Protein AF-A0A6B3GE50-F1 (afdb_monomer_lite)

Radius of gyration: 21.1 Å; chains: 1; bounding box: 46×21×57 Å

Structure (mmCIF, N/CA/C/O backbone):
data_AF-A0A6B3GE50-F1
#
_entry.id   AF-A0A6B3GE50-F1
#
loop_
_atom_site.group_PDB
_atom_site.id
_atom_site.type_symbol
_atom_site.label_atom_id
_atom_site.label_alt_id
_atom_site.label_comp_id
_atom_site.label_asym_id
_atom_site.label_entity_id
_atom_site.label_seq_id
_atom_site.pdbx_PDB_ins_code
_atom_site.Cartn_x
_atom_site.Cartn_y
_atom_site.Cartn_z
_atom_site.occupancy
_atom_site.B_iso_or_equiv
_atom_site.auth_seq_id
_atom_site.auth_comp_id
_atom_site.auth_asym_id
_atom_site.auth_atom_id
_atom_site.pdbx_PDB_model_num
ATOM 1 N N . PRO A 1 1 ? -18.787 10.008 -10.718 1.00 93.38 1 PRO A N 1
ATOM 2 C CA . PRO A 1 1 ? -17.952 10.161 -9.496 1.00 93.38 1 PRO A CA 1
ATOM 3 C C . PRO A 1 1 ? -17.898 8.824 -8.746 1.00 93.38 1 PRO A C 1
ATOM 5 O O . PRO A 1 1 ? -18.813 8.022 -8.922 1.00 93.38 1 PRO A O 1
ATOM 8 N N . ILE A 1 2 ? -16.860 8.593 -7.937 1.00 97.94 2 ILE A N 1
ATOM 9 C CA . ILE A 1 2 ? -16.760 7.420 -7.055 1.00 97.94 2 ILE A CA 1
ATOM 10 C C . ILE A 1 2 ? -17.103 7.863 -5.628 1.00 97.94 2 ILE A C 1
ATOM 12 O O . ILE A 1 2 ? -16.562 8.859 -5.150 1.00 97.94 2 ILE A O 1
ATOM 16 N N . VAL A 1 3 ? -18.001 7.139 -4.959 1.00 98.12 3 VAL A N 1
ATOM 17 C CA . VAL A 1 3 ? -18.375 7.354 -3.554 1.00 98.12 3 VAL A CA 1
ATOM 18 C C . VAL A 1 3 ? -17.695 6.293 -2.699 1.00 98.12 3 VAL A C 1
ATOM 20 O O . VAL A 1 3 ? -17.919 5.104 -2.904 1.00 98.12 3 VAL A O 1
ATOM 23 N N . TYR A 1 4 ? -16.894 6.713 -1.724 1.00 98.31 4 TYR A N 1
ATOM 24 C CA . TYR A 1 4 ? -16.245 5.808 -0.777 1.00 98.31 4 TYR A CA 1
ATOM 25 C C . TYR A 1 4 ? -17.035 5.771 0.528 1.00 98.31 4 TYR A C 1
ATOM 27 O O . TYR A 1 4 ? -17.087 6.752 1.268 1.00 98.31 4 TYR A O 1
ATOM 35 N N . GLN A 1 5 ? -17.659 4.633 0.809 1.00 98.25 5 GLN A N 1
ATOM 36 C CA . GLN A 1 5 ? -18.388 4.391 2.049 1.00 98.25 5 GLN A CA 1
ATOM 37 C C . GLN A 1 5 ? -17.453 3.719 3.048 1.00 98.25 5 GLN A C 1
ATOM 39 O O . GLN A 1 5 ? -16.946 2.632 2.778 1.00 98.25 5 GLN A O 1
ATOM 44 N N . VAL A 1 6 ? -17.208 4.373 4.185 1.00 98.38 6 VAL A N 1
ATOM 45 C CA . VAL A 1 6 ? -16.272 3.891 5.207 1.00 98.38 6 VAL A CA 1
ATOM 46 C C . VAL A 1 6 ? -17.039 3.405 6.432 1.00 98.38 6 VAL A C 1
ATOM 48 O O . VAL A 1 6 ? -17.701 4.183 7.114 1.00 98.38 6 VAL A O 1
ATOM 51 N N . GLU A 1 7 ? -16.902 2.120 6.737 1.00 98.44 7 GLU A N 1
ATOM 52 C CA . GLU A 1 7 ? -17.471 1.468 7.913 1.00 98.44 7 GLU A CA 1
ATOM 53 C C . GLU A 1 7 ? -16.405 1.308 9.011 1.00 98.44 7 GLU A C 1
ATOM 55 O O . GLU A 1 7 ? -15.266 0.893 8.754 1.00 98.44 7 GLU A O 1
ATOM 60 N N . ARG A 1 8 ? -16.778 1.608 10.263 1.00 98.00 8 ARG A N 1
ATOM 61 C CA . ARG A 1 8 ? -15.953 1.330 11.447 1.00 98.00 8 ARG A CA 1
ATOM 62 C C . ARG A 1 8 ? -16.171 -0.112 11.899 1.00 98.00 8 ARG A C 1
ATOM 64 O O . ARG A 1 8 ? -17.104 -0.391 12.639 1.00 98.00 8 ARG A O 1
ATOM 71 N N . VAL A 1 9 ? -15.288 -1.012 11.474 1.00 98.06 9 VAL A N 1
ATOM 72 C CA . VAL A 1 9 ? -15.368 -2.437 11.839 1.00 98.06 9 VAL A CA 1
ATOM 73 C C . VAL A 1 9 ? -14.922 -2.664 13.284 1.00 98.06 9 VAL A C 1
ATOM 75 O O . VAL A 1 9 ? -15.550 -3.416 14.023 1.00 98.06 9 VAL A O 1
ATOM 78 N N . ARG A 1 10 ? -13.81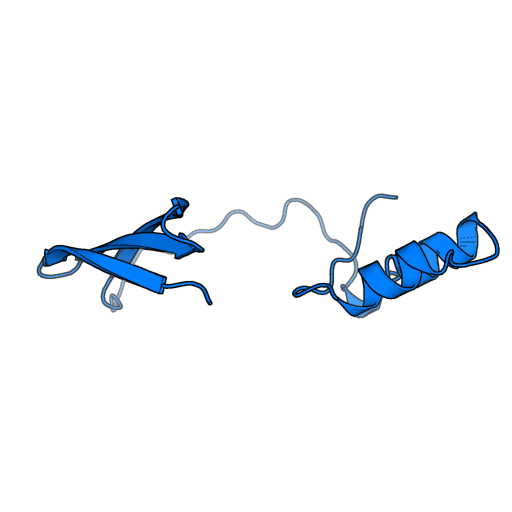8 -2.028 13.694 1.00 97.75 10 ARG A N 1
ATOM 79 C CA . ARG A 1 10 ? -13.265 -2.149 15.048 1.00 97.75 10 ARG A CA 1
ATOM 80 C C . ARG A 1 10 ? -12.469 -0.907 15.422 1.00 97.75 10 ARG A C 1
ATOM 82 O O . ARG A 1 10 ? -11.617 -0.484 14.644 1.00 97.75 10 ARG A O 1
ATOM 89 N N . ASP A 1 11 ? -12.681 -0.419 16.640 1.00 97.19 11 ASP A N 1
ATOM 90 C CA . ASP A 1 11 ? -11.854 0.598 17.294 1.00 97.19 11 ASP A CA 1
ATOM 91 C C . ASP A 1 11 ? -11.238 -0.011 18.560 1.00 97.19 11 ASP A C 1
ATOM 93 O O . ASP A 1 11 ? -11.879 -0.123 19.603 1.00 97.19 11 ASP A O 1
ATOM 97 N N . GLY A 1 12 ? -10.006 -0.503 18.440 1.00 95.69 12 GLY A N 1
ATOM 98 C CA . GLY A 1 12 ? -9.227 -1.030 19.556 1.00 95.69 12 GLY A CA 1
ATOM 99 C C . GLY A 1 12 ? -8.274 0.013 20.139 1.00 95.69 12 GL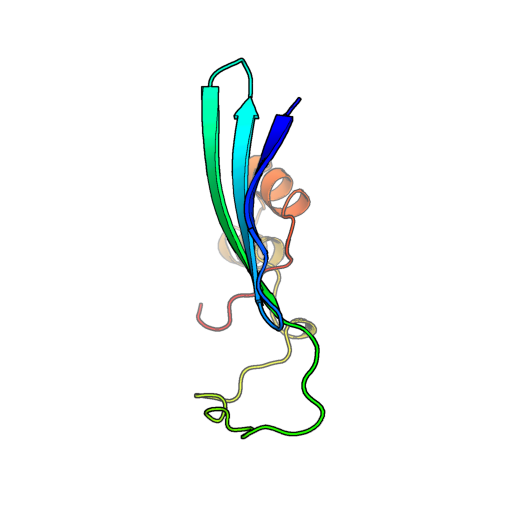Y A C 1
ATOM 100 O O . GLY A 1 12 ? -8.116 1.112 19.614 1.00 95.69 12 GLY A O 1
ATOM 101 N N . ARG A 1 13 ? -7.582 -0.359 21.222 1.00 94.00 13 ARG A N 1
ATOM 102 C CA . ARG A 1 13 ? -6.580 0.506 21.868 1.00 94.00 13 ARG A CA 1
ATOM 103 C C . ARG A 1 13 ? -5.407 0.850 20.938 1.00 94.00 13 ARG A C 1
ATOM 105 O O . ARG A 1 13 ? -5.011 2.011 20.880 1.00 94.00 13 ARG A O 1
ATOM 112 N N . SER A 1 14 ? -4.867 -0.153 20.241 1.00 94.06 14 SER A N 1
ATOM 113 C CA . SER A 1 14 ? -3.692 -0.001 19.363 1.00 94.06 14 SER A CA 1
ATOM 114 C C . SER A 1 14 ? -4.043 -0.084 17.878 1.00 94.06 14 SER A C 1
ATOM 116 O O . SER A 1 14 ? -3.452 0.627 17.072 1.00 94.06 14 SER A O 1
ATOM 118 N N . PHE A 1 15 ? -5.035 -0.908 17.521 1.00 96.56 15 PHE A N 1
ATOM 119 C CA . PHE A 1 15 ? -5.449 -1.146 16.138 1.00 96.56 15 PHE A CA 1
ATOM 120 C C . PHE A 1 15 ? -6.859 -0.647 15.866 1.00 96.56 15 PHE A C 1
ATOM 122 O O . PHE A 1 15 ? -7.760 -0.781 16.695 1.00 96.56 15 PHE A O 1
ATOM 129 N N . THR A 1 16 ? -7.056 -0.136 14.660 1.00 97.88 16 THR A N 1
ATOM 130 C CA . THR A 1 16 ? -8.334 0.342 14.150 1.00 97.88 16 THR A CA 1
ATOM 131 C C . THR A 1 16 ? -8.572 -0.236 12.764 1.00 97.88 16 THR A C 1
ATOM 133 O O . THR A 1 16 ? -7.745 -0.069 11.873 1.00 97.88 16 THR A O 1
ATOM 136 N N . THR A 1 17 ? -9.710 -0.895 12.558 1.00 98.31 17 THR A N 1
ATOM 137 C CA . THR A 1 17 ? -10.057 -1.524 11.278 1.00 98.31 17 THR A CA 1
ATOM 138 C C . THR A 1 17 ? -11.182 -0.758 10.594 1.00 98.31 17 THR A C 1
ATOM 14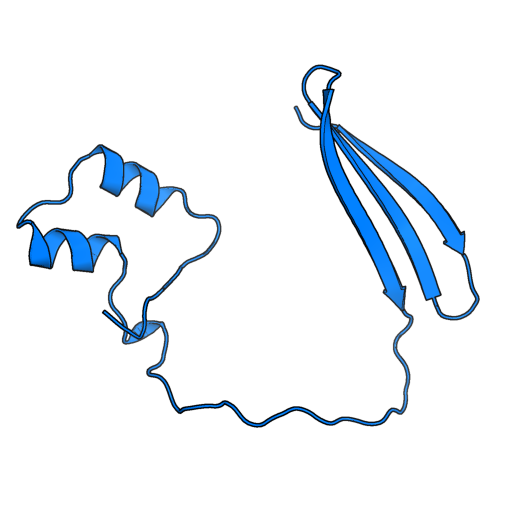0 O O . THR A 1 17 ? -12.194 -0.403 11.212 1.00 98.31 17 THR A O 1
ATOM 143 N N . ARG A 1 18 ? -11.009 -0.509 9.297 1.00 98.44 18 ARG A N 1
ATOM 144 C CA . ARG A 1 18 ? -11.993 0.124 8.419 1.00 98.44 18 ARG A CA 1
ATOM 145 C C . ARG A 1 18 ? -12.291 -0.784 7.243 1.00 98.44 18 ARG A C 1
ATOM 147 O O . ARG A 1 18 ? -11.375 -1.366 6.667 1.00 98.44 18 ARG A O 1
ATOM 154 N N . ARG A 1 19 ? -13.564 -0.859 6.869 1.00 98.56 19 ARG A N 1
ATOM 155 C CA . ARG A 1 19 ? -13.975 -1.397 5.574 1.00 98.56 19 ARG A CA 1
ATOM 156 C C . ARG A 1 19 ? -14.375 -0.232 4.684 1.00 98.56 19 ARG A C 1
ATOM 158 O O . ARG A 1 19 ? -15.097 0.653 5.131 1.00 98.56 19 ARG A O 1
ATOM 165 N N . VAL A 1 20 ? -13.875 -0.219 3.456 1.00 98.62 20 VAL A N 1
ATOM 166 C CA . VAL A 1 20 ? -14.195 0.788 2.449 1.00 98.62 20 VAL A CA 1
ATOM 167 C C . VAL A 1 20 ? -14.854 0.100 1.266 1.00 98.62 20 VAL A C 1
ATOM 169 O O . VAL A 1 20 ? -14.259 -0.785 0.652 1.00 98.62 20 VAL A O 1
ATOM 172 N N . THR A 1 21 ? -16.059 0.545 0.934 1.00 98.56 21 THR A N 1
ATOM 173 C CA . THR A 1 21 ? -16.782 0.133 -0.270 1.00 98.56 21 THR A CA 1
ATOM 174 C C . THR A 1 21 ? -16.795 1.310 -1.234 1.00 98.56 21 THR A C 1
ATOM 176 O O . THR A 1 21 ? -17.347 2.365 -0.916 1.00 98.56 21 THR A O 1
ATOM 179 N N . ALA A 1 22 ? -16.177 1.156 -2.403 1.00 98.44 22 ALA A N 1
ATOM 180 C CA . ALA A 1 22 ? -16.238 2.166 -3.453 1.00 98.44 22 ALA A CA 1
ATOM 181 C C . ALA A 1 22 ? -17.426 1.875 -4.376 1.00 98.44 22 ALA A C 1
ATOM 183 O O . ALA A 1 22 ? -17.533 0.780 -4.935 1.00 98.44 22 ALA A O 1
ATOM 184 N N . VAL A 1 23 ? -18.308 2.858 -4.539 1.00 98.38 23 VAL A N 1
ATOM 185 C CA . VAL A 1 23 ? -19.535 2.763 -5.332 1.00 98.38 23 VAL A CA 1
ATOM 186 C C . VAL A 1 23 ? -19.486 3.777 -6.468 1.00 98.38 23 VAL A C 1
ATOM 188 O O . VAL A 1 23 ? -19.280 4.970 -6.245 1.00 98.38 23 VAL A O 1
ATOM 191 N N . GLN A 1 24 ? -19.714 3.315 -7.690 1.00 98.31 24 GLN A N 1
ATOM 192 C CA . GLN A 1 24 ? -19.841 4.151 -8.879 1.00 98.31 24 GLN A CA 1
ATOM 193 C C . GLN A 1 24 ? -21.121 3.755 -9.614 1.00 98.31 24 GLN A C 1
ATOM 195 O O . GLN A 1 24 ? -21.389 2.572 -9.793 1.00 98.31 24 GLN A O 1
ATOM 200 N N . GLU A 1 25 ? -21.945 4.740 -9.986 1.00 97.50 25 GLU A N 1
ATOM 201 C CA . GLU A 1 25 ? -23.229 4.508 -10.680 1.00 97.50 25 GLU A CA 1
ATOM 202 C C . GLU A 1 25 ? -24.140 3.495 -9.954 1.00 97.50 25 GLU A C 1
ATOM 204 O O . GLU A 1 25 ? -24.795 2.652 -10.563 1.00 97.50 25 GLU A O 1
ATOM 209 N N . GLY A 1 26 ? -24.147 3.556 -8.616 1.00 96.50 26 GLY A N 1
ATOM 210 C CA . GLY A 1 26 ? -24.940 2.670 -7.759 1.00 96.50 26 GLY A CA 1
ATOM 211 C C . GLY A 1 26 ? -24.402 1.241 -7.628 1.00 96.50 26 GLY A C 1
ATOM 212 O O . GLY A 1 26 ? -25.023 0.428 -6.951 1.00 96.50 26 GLY A O 1
ATOM 213 N N . ARG A 1 27 ? -23.253 0.922 -8.238 1.00 97.88 27 ARG A N 1
ATOM 214 C CA . ARG A 1 27 ? -22.635 -0.409 -8.200 1.00 97.88 27 ARG A CA 1
ATOM 215 C C . ARG A 1 27 ? -21.345 -0.375 -7.398 1.00 97.88 27 ARG A C 1
ATOM 217 O O . ARG A 1 27 ? -20.530 0.532 -7.563 1.00 97.88 27 ARG A O 1
ATOM 224 N N . THR A 1 28 ? -21.137 -1.377 -6.552 1.00 97.88 28 THR A N 1
ATOM 225 C CA . THR A 1 28 ? -19.846 -1.577 -5.890 1.00 97.88 28 THR A CA 1
ATOM 226 C C . THR A 1 28 ? -18.798 -1.969 -6.924 1.00 97.88 28 THR A C 1
ATOM 228 O O . THR A 1 28 ? -18.958 -2.970 -7.617 1.00 97.88 28 THR A O 1
ATOM 231 N N . ILE A 1 29 ? -17.725 -1.187 -7.007 1.00 98.12 29 ILE A N 1
ATOM 232 C CA . ILE A 1 29 ? -16.606 -1.415 -7.932 1.00 98.12 29 ILE A CA 1
ATOM 233 C C . ILE A 1 29 ? -15.342 -1.905 -7.223 1.00 98.12 29 ILE A C 1
ATOM 235 O O . ILE A 1 29 ? -14.450 -2.445 -7.867 1.00 98.12 29 ILE A O 1
ATOM 239 N N . PHE A 1 30 ? -15.252 -1.722 -5.903 1.00 98.38 30 PHE A N 1
ATOM 240 C CA . PHE A 1 30 ? -14.076 -2.096 -5.124 1.00 98.38 30 PHE A CA 1
ATOM 241 C C . PHE A 1 30 ? -14.417 -2.255 -3.639 1.00 98.38 30 PHE A C 1
ATOM 243 O O . PHE A 1 30 ? -15.233 -1.507 -3.095 1.00 98.38 30 PHE A O 1
ATOM 250 N N . ASN A 1 31 ? -13.762 -3.220 -2.991 1.00 98.31 31 ASN A N 1
ATOM 251 C CA . ASN A 1 31 ? -13.828 -3.449 -1.552 1.00 98.31 31 ASN A CA 1
ATOM 252 C C . ASN A 1 31 ? -12.410 -3.466 -0.978 1.00 98.31 31 ASN A C 1
ATOM 254 O O . ASN A 1 31 ? -11.542 -4.172 -1.485 1.00 98.31 31 ASN A O 1
ATOM 258 N N . LEU A 1 32 ? -12.204 -2.739 0.115 1.00 98.44 32 LEU A N 1
ATOM 259 C CA . LEU A 1 32 ? -10.951 -2.698 0.861 1.00 98.44 32 LEU A CA 1
ATOM 260 C C . LEU A 1 32 ? -11.227 -2.928 2.340 1.00 98.44 32 LEU A C 1
ATOM 262 O O . LEU A 1 32 ? -12.147 -2.347 2.909 1.00 98.44 32 LEU A O 1
ATOM 266 N N . THR A 1 33 ? -10.384 -3.731 2.979 1.00 98.31 33 THR A N 1
ATOM 267 C CA . THR A 1 33 ? -10.248 -3.726 4.437 1.00 98.31 33 THR A CA 1
ATOM 268 C C . THR A 1 33 ? -8.874 -3.176 4.767 1.00 98.31 33 THR A C 1
ATOM 270 O O . THR A 1 33 ? -7.874 -3.685 4.272 1.00 98.31 33 THR A O 1
ATOM 273 N N . ALA A 1 34 ? -8.830 -2.133 5.586 1.00 98.31 34 ALA A N 1
ATOM 274 C CA . ALA A 1 34 ? -7.599 -1.491 6.016 1.00 98.31 34 ALA A CA 1
ATOM 275 C C . ALA A 1 34 ? -7.494 -1.540 7.541 1.00 98.31 34 ALA A C 1
ATOM 277 O O . ALA A 1 34 ? -8.476 -1.303 8.252 1.00 98.31 34 ALA A O 1
ATOM 278 N N . SER A 1 35 ? -6.298 -1.849 8.037 1.00 97.94 35 SER A N 1
ATOM 279 C CA . SER A 1 35 ? -5.970 -1.828 9.459 1.00 97.94 35 SER A CA 1
ATOM 280 C C . SER A 1 35 ? -4.925 -0.752 9.707 1.00 97.94 35 SER A C 1
ATOM 282 O O . SER A 1 35 ? -3.908 -0.701 9.021 1.00 97.94 35 SER A O 1
ATOM 284 N N . PHE A 1 36 ? -5.194 0.104 10.681 1.00 97.38 36 PHE A N 1
ATOM 285 C CA . PHE A 1 36 ? -4.318 1.186 11.095 1.00 97.38 36 PHE A CA 1
ATOM 286 C C . PHE A 1 36 ? -3.815 0.881 12.493 1.00 97.38 36 PHE A C 1
ATOM 288 O O . PHE A 1 36 ? -4.591 0.476 13.363 1.00 97.38 36 PHE A O 1
ATOM 295 N N . HIS A 1 37 ? -2.525 1.089 12.697 1.00 95.19 37 HIS A N 1
ATOM 296 C CA . HIS A 1 37 ? -1.852 0.836 13.954 1.00 95.19 37 HIS A CA 1
ATOM 297 C C . HIS A 1 37 ? -1.183 2.117 14.449 1.00 95.19 37 HIS A C 1
ATOM 299 O O . HIS A 1 37 ? -0.690 2.908 13.643 1.00 95.19 37 HIS A O 1
ATOM 305 N N . ARG A 1 38 ? -1.194 2.348 15.765 1.00 93.56 38 ARG A N 1
ATOM 306 C CA . ARG A 1 38 ? -0.420 3.445 16.357 1.00 93.56 38 ARG A CA 1
ATOM 307 C C . ARG A 1 38 ? 1.078 3.136 16.248 1.00 93.56 38 ARG A C 1
ATOM 309 O O . ARG A 1 38 ? 1.439 1.973 16.374 1.00 93.56 38 ARG A O 1
ATOM 316 N N . PRO A 1 39 ? 1.947 4.138 16.047 1.00 92.44 39 PRO A N 1
ATOM 317 C CA . PRO A 1 39 ? 3.386 3.916 16.126 1.00 92.44 39 PRO A CA 1
ATOM 318 C C . PRO A 1 39 ? 3.768 3.262 17.462 1.00 92.44 39 PRO A C 1
ATOM 320 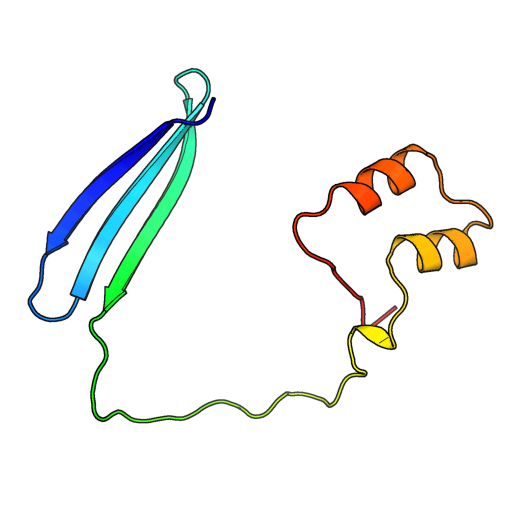O O . PRO A 1 39 ? 3.280 3.682 18.513 1.00 92.44 39 PRO A O 1
ATOM 323 N N . GLU A 1 40 ? 4.616 2.238 17.406 1.00 90.19 40 GLU A N 1
ATOM 324 C CA . GLU A 1 40 ? 5.241 1.613 18.575 1.00 90.19 40 GLU A CA 1
ATOM 325 C C . GLU A 1 40 ? 6.656 2.177 18.748 1.00 90.19 40 GLU A C 1
ATOM 327 O O . GLU A 1 40 ? 7.361 2.393 17.766 1.00 90.19 40 GLU A O 1
ATOM 332 N N . GLU A 1 41 ? 7.068 2.434 19.992 1.00 87.19 41 GLU A N 1
ATOM 333 C CA . GLU A 1 41 ? 8.404 2.975 20.302 1.00 87.19 41 GLU A CA 1
ATOM 334 C C . GLU A 1 41 ? 9.520 1.941 20.103 1.00 87.19 41 GLU A C 1
ATOM 336 O O . GLU A 1 41 ? 10.665 2.303 19.844 1.00 87.19 41 GLU A O 1
ATOM 341 N N . ALA A 1 42 ? 9.192 0.656 20.241 1.00 87.00 42 ALA A N 1
ATOM 342 C CA . ALA A 1 42 ? 10.124 -0.449 20.106 1.00 87.00 42 ALA A CA 1
ATOM 343 C C . ALA A 1 42 ? 9.413 -1.656 19.492 1.00 87.00 42 ALA A C 1
ATOM 345 O O . ALA A 1 42 ? 8.269 -1.951 19.835 1.00 87.00 42 ALA A O 1
ATOM 346 N N . GLY A 1 43 ? 10.116 -2.377 18.624 1.00 88.06 43 GLY A N 1
ATOM 347 C CA . GLY A 1 43 ? 9.627 -3.583 17.973 1.00 88.06 43 GLY A CA 1
ATOM 348 C C . GLY A 1 43 ? 10.780 -4.399 17.403 1.00 88.06 43 GLY A C 1
ATOM 349 O O . GLY A 1 43 ? 11.925 -3.947 17.365 1.00 88.06 43 GLY A O 1
ATOM 350 N N . PHE A 1 44 ? 10.486 -5.623 16.977 1.00 92.94 44 PHE A N 1
ATOM 351 C CA . PHE A 1 44 ? 11.451 -6.406 16.215 1.00 92.94 44 PHE A CA 1
ATOM 352 C C . PHE A 1 44 ? 11.477 -5.907 14.775 1.00 92.94 44 PHE A C 1
ATOM 354 O O . PHE A 1 44 ? 10.456 -5.936 14.089 1.00 92.94 44 PHE A O 1
ATOM 361 N N . GLU A 1 45 ? 12.654 -5.502 14.312 1.00 93.44 45 GLU A N 1
ATOM 362 C CA . GLU A 1 45 ? 12.880 -5.131 12.921 1.00 93.44 45 GLU A CA 1
ATOM 363 C C . GLU A 1 45 ? 13.680 -6.223 12.224 1.00 93.44 45 GLU A C 1
ATOM 365 O O . GLU A 1 45 ? 14.798 -6.567 12.610 1.00 93.44 45 GLU A O 1
ATOM 370 N N . HIS A 1 46 ? 13.085 -6.794 11.185 1.00 94.56 46 HIS A N 1
ATOM 371 C CA . HIS A 1 46 ? 13.754 -7.738 10.313 1.00 94.56 46 HIS A CA 1
ATOM 372 C C . HIS A 1 46 ? 13.154 -7.632 8.917 1.00 94.56 46 HIS A C 1
ATOM 374 O O . HIS A 1 46 ? 11.935 -7.609 8.755 1.00 94.56 46 HIS A O 1
ATOM 380 N N . GLN A 1 47 ? 14.018 -7.609 7.909 1.00 96.06 47 GLN A N 1
ATOM 381 C CA . GLN A 1 47 ? 13.632 -7.695 6.510 1.00 96.06 47 GLN A CA 1
ATOM 382 C C . GLN A 1 47 ? 14.565 -8.664 5.796 1.00 96.06 47 GLN A C 1
ATOM 384 O O . GLN A 1 47 ? 15.753 -8.750 6.120 1.00 96.06 47 GLN A O 1
ATOM 389 N N . LEU A 1 48 ? 14.027 -9.381 4.812 1.00 96.44 48 LEU A N 1
ATOM 390 C CA . LEU A 1 48 ? 14.868 -10.144 3.901 1.00 96.44 48 LEU A CA 1
ATOM 391 C C . LEU A 1 48 ? 15.740 -9.166 3.101 1.00 96.44 48 LEU A C 1
ATOM 393 O O . LEU A 1 48 ? 15.247 -8.107 2.699 1.00 96.44 48 LEU A O 1
ATOM 397 N N . PRO A 1 49 ? 17.019 -9.496 2.853 1.00 94.56 49 PRO A N 1
ATOM 398 C CA . PRO A 1 49 ? 17.816 -8.713 1.927 1.00 94.56 49 PRO A CA 1
ATOM 399 C C . PRO A 1 49 ? 17.192 -8.777 0.521 1.00 94.56 49 PRO A C 1
ATOM 401 O O . PRO A 1 49 ? 16.502 -9.752 0.196 1.00 94.56 49 PRO A O 1
ATOM 404 N N . PRO A 1 50 ? 17.443 -7.773 -0.337 1.00 91.12 50 PRO A N 1
ATOM 405 C CA . PRO A 1 50 ? 17.049 -7.838 -1.738 1.00 91.12 50 PRO A CA 1
ATOM 406 C C . PRO A 1 50 ? 17.559 -9.130 -2.387 1.00 91.12 50 PRO A C 1
ATOM 408 O O . PRO A 1 50 ? 18.715 -9.507 -2.200 1.00 91.12 50 PRO A O 1
ATOM 411 N N . ALA A 1 51 ? 16.707 -9.802 -3.168 1.00 89.56 51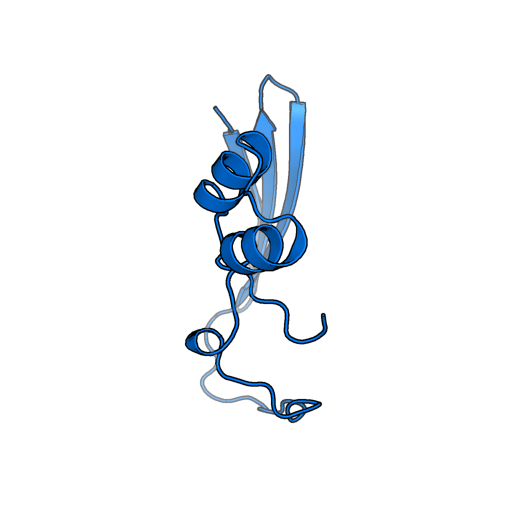 ALA A N 1
ATOM 412 C CA . ALA A 1 51 ? 17.069 -11.068 -3.812 1.00 89.56 51 ALA A CA 1
ATOM 413 C C . ALA A 1 51 ? 18.195 -10.911 -4.852 1.00 89.56 51 ALA A C 1
ATOM 415 O O . ALA A 1 51 ? 18.950 -11.849 -5.097 1.00 89.56 51 ALA A O 1
ATOM 416 N N . ARG A 1 52 ? 18.302 -9.729 -5.470 1.00 92.75 52 ARG A N 1
ATOM 417 C CA . ARG A 1 52 ? 19.359 -9.353 -6.413 1.00 92.75 52 ARG A CA 1
ATOM 418 C C . ARG A 1 52 ? 19.571 -7.842 -6.393 1.00 92.75 52 ARG A C 1
ATOM 420 O O . ARG A 1 52 ? 18.673 -7.098 -6.002 1.00 92.75 52 ARG A O 1
ATOM 427 N N . ILE A 1 53 ? 20.734 -7.412 -6.867 1.00 91.56 53 ILE A N 1
ATOM 428 C CA . ILE A 1 53 ? 21.010 -6.008 -7.179 1.00 91.56 53 ILE A CA 1
ATOM 429 C C . ILE A 1 53 ? 20.431 -5.735 -8.571 1.00 91.56 53 ILE A C 1
ATOM 431 O O . ILE A 1 53 ? 20.710 -6.486 -9.506 1.00 91.56 53 ILE A O 1
ATOM 435 N N . VAL A 1 54 ? 19.595 -4.706 -8.690 1.00 93.00 54 VAL A N 1
ATOM 436 C CA . VAL A 1 54 ? 19.034 -4.230 -9.963 1.00 93.00 54 VAL A CA 1
ATOM 437 C C . VAL A 1 54 ? 19.524 -2.803 -10.223 1.00 93.00 54 VAL A C 1
ATOM 439 O O . VAL A 1 54 ? 19.860 -2.128 -9.249 1.00 93.00 54 VAL A O 1
ATOM 442 N N . PRO A 1 55 ? 19.592 -2.356 -11.490 1.00 94.06 55 PRO A N 1
ATOM 443 C CA . PRO A 1 55 ? 19.897 -0.964 -11.818 1.00 94.06 55 PRO A CA 1
ATOM 444 C C . PRO A 1 55 ? 18.902 0.002 -11.177 1.00 94.06 55 PRO A C 1
ATOM 446 O O . PRO A 1 55 ? 17.761 -0.384 -10.887 1.00 94.06 55 PRO A O 1
ATOM 449 N N . ASP A 1 56 ? 19.315 1.256 -11.012 1.00 93.00 56 ASP A N 1
ATOM 450 C CA . ASP A 1 56 ? 18.399 2.296 -10.554 1.00 93.00 56 ASP A CA 1
ATOM 451 C C . ASP A 1 56 ? 17.289 2.513 -11.603 1.00 93.00 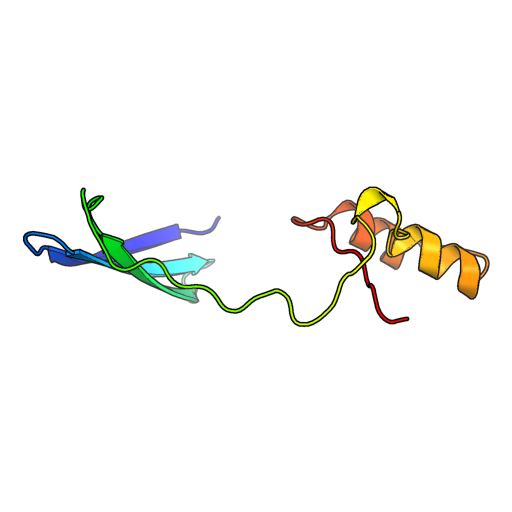56 ASP A C 1
ATOM 453 O O . ASP A 1 56 ? 17.533 2.369 -12.809 1.00 93.00 56 ASP A O 1
ATOM 457 N N . PRO A 1 57 ? 16.049 2.845 -11.195 1.00 92.38 57 PRO A N 1
ATOM 458 C CA . PRO A 1 57 ? 14.940 3.044 -12.130 1.00 92.38 57 PRO A CA 1
ATOM 459 C C . PRO A 1 57 ? 15.257 4.047 -13.247 1.00 92.38 57 PRO A C 1
ATOM 461 O O . PRO A 1 57 ? 14.824 3.864 -14.385 1.00 92.38 57 PRO A O 1
ATOM 464 N N . GLU A 1 58 ? 16.034 5.085 -12.940 1.00 92.31 58 GLU A N 1
ATOM 465 C CA . GLU A 1 58 ? 16.477 6.124 -13.869 1.00 92.31 58 GLU A CA 1
ATOM 466 C C . GLU A 1 58 ? 17.424 5.600 -14.962 1.00 92.31 58 GLU A C 1
ATOM 468 O O . GLU A 1 58 ? 17.514 6.213 -16.025 1.00 92.31 58 GLU A O 1
ATOM 473 N N . GLU A 1 59 ? 18.088 4.463 -14.738 1.00 94.12 59 GLU A N 1
ATOM 474 C CA . GLU A 1 59 ? 18.988 3.809 -15.698 1.00 94.12 59 GLU A CA 1
ATOM 475 C C . GLU A 1 59 ? 18.251 2.855 -16.653 1.00 94.12 59 GLU A C 1
ATOM 477 O O . GLU A 1 59 ? 18.816 2.391 -17.647 1.00 94.12 59 GLU A O 1
ATOM 482 N N . LEU A 1 60 ? 16.986 2.543 -16.365 1.00 93.25 60 LEU A N 1
ATOM 483 C CA . LEU A 1 60 ? 16.158 1.652 -17.172 1.00 93.25 60 LEU A CA 1
ATOM 484 C C . LEU A 1 60 ? 15.290 2.453 -18.149 1.00 93.25 60 LEU A C 1
ATOM 486 O O . LEU A 1 60 ? 14.777 3.508 -17.780 1.00 93.25 60 LEU A O 1
ATOM 490 N N . PRO A 1 61 ? 15.049 1.958 -19.373 1.00 90.88 61 PRO A N 1
ATOM 491 C CA . PRO A 1 61 ? 14.173 2.631 -20.316 1.00 90.88 61 PRO A CA 1
ATOM 492 C C . PRO A 1 61 ? 12.736 2.649 -19.797 1.00 90.88 61 PRO A C 1
ATOM 494 O O . PRO A 1 61 ? 12.267 1.744 -19.100 1.00 90.88 61 PRO A O 1
ATOM 497 N N . THR A 1 62 ? 12.007 3.685 -20.180 1.00 88.19 62 THR A N 1
ATOM 498 C CA . THR A 1 62 ? 10.551 3.688 -20.072 1.00 88.19 62 THR A CA 1
ATOM 499 C C . THR A 1 62 ? 9.951 2.705 -21.077 1.00 88.19 62 THR A C 1
ATOM 501 O O . THR A 1 62 ? 10.501 2.470 -22.154 1.00 88.19 62 THR A O 1
ATOM 504 N N . VAL A 1 63 ? 8.738 2.221 -20.797 1.00 83.12 63 VAL A N 1
ATOM 505 C CA . VAL A 1 63 ? 7.973 1.383 -21.744 1.00 83.12 63 VAL A CA 1
ATOM 506 C C . VAL A 1 63 ? 7.841 2.048 -23.121 1.00 83.12 63 VAL A C 1
ATOM 508 O O . VAL A 1 63 ? 7.857 1.384 -24.153 1.00 83.12 63 VAL A O 1
ATOM 511 N N . ALA A 1 64 ? 7.712 3.376 -23.158 1.00 83.25 64 ALA A N 1
ATOM 512 C CA . ALA A 1 64 ? 7.595 4.119 -24.407 1.00 83.25 64 ALA A CA 1
ATOM 513 C C . ALA A 1 64 ? 8.892 4.100 -25.230 1.00 83.25 64 ALA A C 1
ATOM 515 O O . ALA A 1 64 ? 8.831 3.989 -26.453 1.00 83.25 64 ALA A O 1
ATOM 516 N N . GLU A 1 65 ? 10.049 4.229 -24.581 1.00 86.69 65 GLU A N 1
ATOM 517 C CA . GLU A 1 65 ? 11.358 4.137 -25.239 1.00 86.69 65 GLU A CA 1
ATOM 518 C C . GLU A 1 65 ? 11.606 2.725 -25.760 1.00 86.69 65 GLU A C 1
ATOM 520 O O . GLU A 1 65 ? 11.965 2.564 -26.923 1.00 86.69 65 GLU A O 1
ATOM 525 N N . GLU A 1 66 ? 11.294 1.715 -24.952 1.00 84.81 66 GLU A N 1
ATOM 526 C CA . GLU A 1 66 ? 11.472 0.309 -25.309 1.00 84.81 66 GLU A CA 1
ATOM 527 C C . GLU A 1 66 ? 10.612 -0.099 -26.516 1.00 84.81 66 GLU A C 1
ATOM 529 O O . GLU A 1 66 ? 11.097 -0.732 -27.455 1.00 84.81 66 GLU A O 1
ATOM 534 N N . VAL A 1 67 ? 9.348 0.332 -26.562 1.00 82.06 67 VAL A N 1
ATOM 535 C CA . VAL A 1 67 ? 8.474 0.070 -27.716 1.00 82.06 67 VAL A CA 1
ATOM 536 C C . VAL A 1 67 ? 8.966 0.792 -28.973 1.00 82.06 67 VAL A C 1
ATOM 538 O O . VAL A 1 67 ? 8.920 0.210 -30.058 1.00 82.06 67 VAL A O 1
ATOM 541 N N . ARG A 1 68 ? 9.456 2.038 -28.857 1.00 84.75 68 ARG A N 1
ATOM 542 C CA . ARG A 1 68 ? 10.041 2.756 -30.006 1.00 84.75 68 ARG A CA 1
ATOM 543 C C . ARG A 1 68 ? 11.276 2.049 -30.542 1.00 84.75 68 ARG A C 1
ATOM 545 O O . ARG A 1 68 ? 11.429 1.987 -31.757 1.00 84.75 68 ARG A O 1
ATOM 552 N N . GLU A 1 69 ? 12.129 1.540 -29.661 1.00 85.19 69 GLU A N 1
ATOM 553 C CA . GLU A 1 69 ? 13.337 0.811 -30.044 1.00 85.19 69 GLU A CA 1
ATOM 554 C C . GLU A 1 69 ? 12.992 -0.458 -30.839 1.00 85.19 69 GLU A C 1
ATOM 556 O O . GLU A 1 69 ? 13.556 -0.685 -31.907 1.00 85.19 69 GLU A O 1
ATOM 561 N N . HIS A 1 70 ? 12.006 -1.240 -30.384 1.00 82.38 70 HIS A N 1
ATOM 562 C CA . HIS A 1 70 ? 11.658 -2.522 -31.008 1.00 82.38 70 HIS A CA 1
ATOM 563 C C . HIS A 1 70 ? 10.770 -2.405 -32.254 1.00 82.38 70 HIS A C 1
ATOM 565 O O . HIS A 1 70 ? 10.900 -3.203 -33.181 1.00 82.38 70 HIS A O 1
ATOM 571 N N . LEU A 1 71 ? 9.840 -1.445 -32.289 1.00 80.19 71 LEU A N 1
ATOM 572 C CA . LEU A 1 71 ? 8.873 -1.297 -33.386 1.00 80.19 71 LEU A CA 1
ATOM 573 C C . LEU A 1 71 ? 9.222 -0.159 -34.358 1.00 80.19 71 LEU A C 1
ATOM 575 O O . LEU A 1 71 ? 8.513 0.038 -35.344 1.00 80.19 71 LEU A O 1
ATOM 579 N N . GLY A 1 72 ? 10.263 0.630 -34.075 1.00 80.12 72 GLY A N 1
ATOM 580 C CA . GLY A 1 72 ? 10.660 1.813 -34.851 1.00 80.12 72 GLY A CA 1
ATOM 581 C C . GLY A 1 72 ? 9.699 3.005 -34.741 1.00 80.12 72 GLY A C 1
ATOM 582 O O . GLY A 1 72 ? 10.011 4.108 -35.186 1.00 80.12 72 GLY A O 1
ATOM 583 N N . ALA A 1 73 ? 8.530 2.806 -34.136 1.00 76.75 73 ALA A N 1
ATOM 584 C CA . ALA A 1 73 ? 7.531 3.824 -33.874 1.00 76.75 73 ALA A CA 1
ATOM 585 C C . ALA A 1 73 ? 6.752 3.466 -32.608 1.00 76.75 73 ALA A C 1
ATOM 587 O O . ALA A 1 73 ? 6.603 2.296 -32.261 1.00 76.75 73 ALA A O 1
ATOM 588 N N . LEU A 1 74 ? 6.210 4.482 -31.938 1.00 73.19 74 LEU A N 1
ATOM 589 C CA . LEU A 1 74 ? 5.253 4.283 -30.858 1.00 73.19 74 LEU A CA 1
ATOM 590 C C . LEU A 1 74 ? 3.846 4.439 -31.441 1.00 73.19 74 LEU A C 1
ATOM 592 O O . LEU A 1 74 ? 3.488 5.555 -31.822 1.00 73.19 74 LEU A O 1
ATOM 596 N N . PRO A 1 75 ? 3.033 3.372 -31.537 1.00 80.44 75 PRO A N 1
ATOM 597 C CA . PRO A 1 75 ? 1.640 3.523 -31.932 1.00 80.44 75 PRO A CA 1
ATOM 598 C C . PRO A 1 75 ? 0.931 4.509 -30.995 1.00 80.44 75 PRO A C 1
ATOM 600 O O . PRO A 1 75 ? 1.110 4.447 -29.778 1.00 80.44 75 PRO A O 1
ATOM 603 N N . GLU A 1 76 ? 0.084 5.387 -31.535 1.00 82.06 76 GLU A N 1
ATOM 604 C CA . GLU A 1 76 ? -0.571 6.467 -30.772 1.00 82.06 76 GLU A CA 1
ATOM 605 C C . GLU A 1 76 ? -1.323 5.949 -29.526 1.00 82.06 76 GLU A C 1
ATOM 607 O O . GLU A 1 76 ? -1.324 6.569 -28.460 1.00 82.06 76 GLU A O 1
ATOM 612 N N . ALA A 1 77 ? -1.923 4.757 -29.629 1.00 79.31 77 ALA A N 1
ATOM 613 C CA . ALA A 1 77 ? -2.601 4.099 -28.515 1.00 79.31 77 ALA A CA 1
ATOM 614 C C . ALA A 1 77 ? -1.659 3.807 -27.331 1.00 79.31 77 ALA A C 1
ATOM 616 O O . ALA A 1 77 ? -2.037 4.029 -26.177 1.00 79.31 77 ALA A O 1
ATOM 617 N N . LEU A 1 78 ? -0.438 3.348 -27.618 1.00 76.62 78 LEU A N 1
ATOM 618 C CA . LEU A 1 78 ? 0.600 3.066 -26.626 1.00 76.62 78 LEU A CA 1
ATOM 619 C C . LEU A 1 78 ? 1.186 4.357 -26.054 1.00 76.62 78 LEU A C 1
ATOM 621 O O . LEU A 1 78 ? 1.383 4.447 -24.845 1.00 76.62 78 LEU A O 1
ATOM 625 N N . GLU A 1 79 ? 1.369 5.387 -26.880 1.00 78.38 79 GLU A N 1
ATOM 626 C CA . GLU A 1 79 ? 1.807 6.702 -26.406 1.00 78.38 79 GLU A CA 1
ATOM 627 C C . GLU A 1 79 ? 0.822 7.299 -25.393 1.00 78.38 79 GLU A C 1
ATOM 629 O O . GLU A 1 79 ? 1.208 7.766 -24.317 1.00 78.38 79 GLU A O 1
ATOM 634 N N . ARG A 1 80 ? -0.477 7.230 -25.696 1.00 77.06 80 ARG A N 1
ATOM 635 C CA . ARG A 1 80 ? -1.527 7.708 -24.793 1.00 77.06 80 ARG A CA 1
ATOM 636 C C . ARG A 1 80 ? -1.592 6.898 -23.499 1.00 77.06 80 ARG A C 1
ATOM 638 O O . ARG A 1 80 ? -1.885 7.466 -22.447 1.00 77.06 80 ARG A O 1
ATOM 645 N N . MET A 1 81 ? -1.347 5.590 -23.571 1.00 74.50 81 MET A N 1
ATOM 646 C CA . MET A 1 81 ? -1.314 4.709 -22.404 1.00 74.50 81 MET A CA 1
ATOM 647 C C . MET A 1 81 ? -0.116 5.011 -21.498 1.00 74.50 81 MET A C 1
ATOM 649 O O . MET A 1 81 ? -0.291 5.084 -20.282 1.00 74.50 81 MET A O 1
ATOM 653 N N . ALA A 1 82 ? 1.066 5.237 -22.079 1.00 74.25 82 ALA A N 1
ATOM 654 C CA . ALA A 1 82 ? 2.284 5.564 -21.342 1.00 74.25 82 ALA A CA 1
ATOM 655 C C . ALA A 1 82 ? 2.156 6.894 -20.579 1.00 74.25 82 ALA A C 1
ATOM 657 O O . ALA A 1 82 ? 2.545 6.985 -19.421 1.00 74.25 82 ALA A O 1
ATOM 658 N N . ARG A 1 83 ? 1.517 7.911 -21.176 1.00 74.75 83 ARG A N 1
ATOM 659 C CA . ARG A 1 83 ? 1.311 9.228 -20.536 1.00 74.75 83 ARG A CA 1
ATOM 660 C C . ARG A 1 83 ? 0.309 9.233 -19.372 1.00 74.75 83 ARG A C 1
ATOM 662 O O . ARG A 1 83 ? 0.201 10.241 -18.681 1.00 74.75 83 ARG A O 1
ATOM 669 N N . ARG A 1 84 ? -0.484 8.172 -19.191 1.00 72.88 84 ARG A N 1
ATOM 670 C CA . ARG A 1 84 ? -1.607 8.123 -18.230 1.00 72.88 84 ARG A CA 1
ATOM 671 C C . ARG A 1 84 ? -1.380 7.174 -17.053 1.00 72.88 84 ARG A C 1
ATOM 673 O O . ARG A 1 84 ? -2.325 6.910 -16.311 1.00 72.88 84 ARG A O 1
ATOM 680 N N . GLN A 1 85 ? -0.171 6.647 -16.890 1.00 78.38 85 GLN A N 1
ATOM 681 C CA . GLN A 1 85 ? 0.112 5.738 -15.787 1.00 78.38 85 GLN A CA 1
ATOM 682 C C . GLN A 1 85 ? 0.183 6.511 -14.457 1.00 78.38 85 GLN A C 1
ATOM 684 O O . GLN A 1 85 ? 0.852 7.541 -14.393 1.00 78.38 85 GLN A O 1
ATOM 689 N N . PRO A 1 86 ? -0.484 6.038 -13.387 1.00 84.62 86 PRO A N 1
ATOM 690 C CA . PRO A 1 86 ? -0.352 6.626 -12.052 1.00 84.62 86 PRO A CA 1
ATOM 691 C C . PRO A 1 86 ? 1.009 6.328 -11.401 1.00 84.62 86 PRO A C 1
ATOM 693 O O . PRO A 1 86 ? 1.370 6.987 -10.430 1.00 84.62 86 PRO A O 1
ATOM 696 N N . PHE A 1 87 ? 1.751 5.352 -11.933 1.00 86.69 87 PHE A N 1
ATOM 697 C CA . PHE A 1 87 ? 3.089 4.965 -11.495 1.00 86.69 87 PHE A CA 1
ATOM 698 C C . PHE A 1 87 ? 4.027 4.879 -12.699 1.00 86.69 87 PHE A C 1
ATOM 700 O O . PHE A 1 87 ? 3.617 4.424 -13.767 1.00 86.69 87 PHE A O 1
ATOM 707 N N . ASP A 1 88 ? 5.282 5.277 -12.513 1.00 86.50 88 ASP A N 1
ATOM 708 C CA . ASP A 1 88 ? 6.349 5.024 -13.480 1.00 86.50 88 ASP A CA 1
ATOM 709 C C . ASP A 1 88 ? 6.894 3.606 -13.256 1.00 86.50 88 ASP A C 1
ATOM 711 O O . ASP A 1 88 ? 7.466 3.314 -12.206 1.00 86.50 88 ASP A O 1
ATOM 715 N N . ILE A 1 89 ? 6.640 2.704 -14.205 1.00 87.50 89 ILE A N 1
ATOM 716 C CA . ILE A 1 89 ? 7.045 1.296 -14.123 1.00 87.50 89 ILE A CA 1
ATOM 717 C C . ILE A 1 89 ? 8.199 1.066 -15.098 1.00 87.50 89 ILE A C 1
ATOM 719 O O . ILE A 1 89 ? 8.056 1.299 -16.300 1.00 87.50 89 ILE A O 1
ATOM 723 N N . ARG A 1 90 ? 9.317 0.556 -14.572 1.00 90.12 90 ARG A N 1
ATOM 724 C CA . ARG A 1 90 ? 10.525 0.193 -15.321 1.00 90.12 90 ARG A CA 1
ATOM 725 C C . ARG A 1 90 ? 10.766 -1.313 -15.217 1.00 90.12 90 ARG A C 1
ATOM 727 O O . ARG A 1 90 ? 10.725 -1.863 -14.115 1.00 90.12 90 ARG A O 1
ATOM 734 N N . TYR A 1 91 ? 10.997 -1.981 -16.346 1.00 88.62 91 TYR A N 1
ATOM 735 C CA . TYR A 1 91 ? 11.217 -3.429 -16.389 1.00 88.62 91 TYR A CA 1
ATOM 736 C C . TYR A 1 91 ? 12.715 -3.748 -16.347 1.00 88.62 91 TYR A C 1
ATOM 738 O O . TYR A 1 91 ? 13.498 -3.237 -17.146 1.00 88.62 91 TYR A O 1
ATOM 746 N N . VAL A 1 92 ? 13.112 -4.582 -15.381 1.00 89.50 92 VAL A N 1
ATOM 747 C CA . VAL A 1 92 ? 14.506 -5.034 -15.218 1.00 89.50 92 VAL A CA 1
ATOM 748 C C . VAL A 1 92 ? 14.818 -6.188 -16.170 1.00 89.50 92 VAL A C 1
ATOM 750 O O . VAL A 1 92 ? 15.869 -6.195 -16.803 1.00 89.50 92 VAL A O 1
ATOM 753 N N . ASP A 1 93 ? 13.903 -7.154 -16.267 1.00 82.75 93 ASP A N 1
ATOM 754 C CA . ASP A 1 93 ? 14.011 -8.292 -17.178 1.00 82.75 93 ASP A CA 1
ATOM 755 C C . ASP A 1 93 ? 13.201 -7.974 -18.443 1.00 82.75 93 ASP A C 1
ATOM 757 O O . ASP A 1 93 ? 12.018 -7.638 -18.335 1.00 82.75 93 ASP A O 1
ATOM 761 N N . ARG A 1 94 ? 13.854 -8.045 -19.607 1.00 67.44 94 ARG A N 1
ATOM 762 C CA . ARG A 1 94 ? 13.303 -7.731 -20.934 1.00 67.44 94 ARG A CA 1
ATOM 763 C C . ARG A 1 94 ? 13.119 -9.005 -21.748 1.00 67.44 94 ARG A C 1
ATOM 765 O O . ARG A 1 94 ? 14.040 -9.855 -21.691 1.00 67.44 94 ARG A O 1
#

Secondary structure (DSSP, 8-state):
-EEEEEEEEEE-SSEEEEEEEEEETTEEEEEEEEEEEPPPSS-----PPPSS----GGGSPPHHHHHHHHHSS--HHHHHHHTT-SS----S--

Foldseek 3Di:
DKDWDWDFPDDDPFKTKIWIFIDDPNDTPDIDIDMDGDDDPDDDDDDDDPPDDFDDQVPADFPQVVCCVVVVDRDPVNVVVSVPDPDGDGDRDD

pLDDT: mean 90.5, std 7.92, range [67.44, 98.62]

Sequence (94 aa):
PIVYQVERVRDGRSFTTRRVTAVQEGRTIFNLTASFHRPEEAGFEHQLPPARIVPDPEELPTVAEEVREHLGALPEALERMARRQPFDIRYVDR